Protein AF-A0A1E4EUQ0-F1 (afdb_monomer)

Secondary structure (DSSP, 8-state):
--HHHHHHHHHHHT---HHHHHHH---HHHHHHHHHHHTT-HHHHHHHHHHHSTTEEEEE-TTS-EEEEE--SSTTT--EEEE--TT-HHHHHHHHHHHHHHHHSPP--TTTTS--

Mean predicted aligned error: 7.09 Å

pLDDT: mean 84.6, std 13.78, range [44.09, 96.75]

Sequence (116 aa):
MTNLDKLLKAVEAGSAKETDFLASFQSSTMR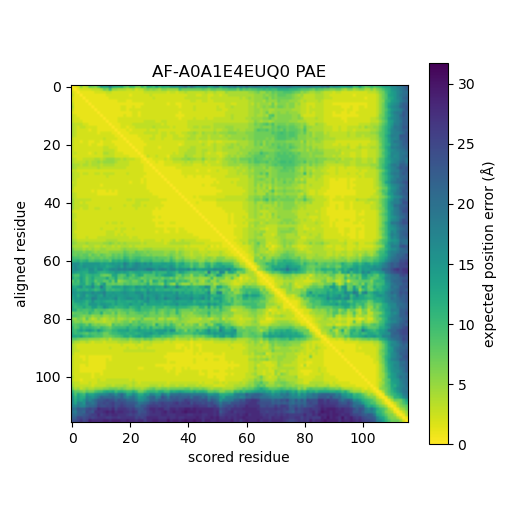HLLLRAYEGSLDAALALHEALLPGWDALIDLTADVSVSNGAKTLAEYRDYFGKAERSPARGWLLAILRAYRDLQPKKDPTSANSA

Radius of gyration: 14.92 Å; Cα contacts (8 Å, |Δi|>4): 164; chains: 1; bounding box: 45×26×37 Å

Foldseek 3Di:
DALLVVQLVCLQVLNDDLVSLVRVDVDPLLSVLLVCLSVQDPVSLVVNCCVQPPQWDWDQDPPFWIKIWHPDPDPVPIDIFIADDPPHSSSRSSSRSSVVSVVVDDDPDPPPPPDD

Solvent-accessible surface area (backbone atoms only — not comparable to full-atom values): 6616 Å² total; per-residue (Å²): 135,53,50,58,58,52,32,52,53,24,55,72,71,74,65,62,48,74,66,42,43,55,66,55,38,86,51,67,69,60,36,52,28,52,53,40,6,63,76,46,34,50,70,28,29,50,56,43,37,58,71,71,41,72,75,48,48,77,48,78,46,95,86,79,44,17,36,35,30,51,73,48,94,42,79,91,65,49,50,77,23,69,13,75,40,103,87,28,69,16,34,4,38,42,44,6,47,53,52,50,47,56,74,69,48,80,75,81,68,89,74,83,82,82,82,131

Nearest PDB structures (foldseek):
  4qyb-assembly1_B  TM=3.850E-01  e=2.835E+00  Burkholderia cenocepacia J2315
  6i3r-assembly1_A  TM=4.010E-01  e=4.826E+00  Drosophila melanogaster
  5iso-assembly2_D  TM=3.405E-01  e=3.810E+00  Homo sapiens
  3tff-assembly2_B  TM=1.841E-01  e=1.480E+00  Nostoc sp. PCC 7120 = FACHB-418

Structure (mmCIF, N/CA/C/O backbone):
data_AF-A0A1E4EUQ0-F1
#
_entry.id   AF-A0A1E4EUQ0-F1
#
loop_
_atom_site.group_PDB
_atom_site.id
_atom_site.type_symbol
_atom_site.label_atom_id
_atom_site.label_alt_id
_atom_site.label_comp_id
_atom_site.label_asym_id
_atom_site.label_entity_id
_atom_site.label_seq_id
_atom_site.pdbx_PDB_ins_code
_atom_site.Cartn_x
_atom_site.Cartn_y
_atom_site.Cartn_z
_atom_site.occupancy
_atom_site.B_iso_or_equiv
_atom_site.auth_seq_id
_atom_site.auth_comp_id
_atom_site.auth_asym_id
_atom_site.auth_atom_id
_atom_site.pdbx_PDB_model_num
ATOM 1 N N . MET A 1 1 ? -13.598 10.921 8.604 1.00 66.44 1 MET A N 1
ATOM 2 C CA . MET A 1 1 ? -12.250 10.621 8.072 1.00 66.44 1 MET A CA 1
ATOM 3 C C . MET A 1 1 ? -11.665 9.487 8.894 1.00 66.44 1 MET A C 1
ATOM 5 O O . MET A 1 1 ? -11.589 9.624 10.111 1.00 66.44 1 MET A O 1
ATOM 9 N N . THR A 1 2 ? -11.368 8.355 8.260 1.00 89.25 2 THR A N 1
ATOM 10 C CA . THR A 1 2 ? -10.884 7.135 8.929 1.00 89.25 2 THR A CA 1
ATOM 11 C C . THR A 1 2 ? -9.394 7.242 9.287 1.00 89.25 2 THR A C 1
ATOM 13 O O . THR A 1 2 ? -8.708 8.155 8.821 1.00 89.25 2 THR A O 1
ATOM 16 N N . ASN A 1 3 ? -8.872 6.324 10.112 1.00 92.88 3 ASN A N 1
ATOM 17 C CA . ASN A 1 3 ? -7.424 6.246 10.370 1.00 92.88 3 ASN A CA 1
ATOM 18 C C . ASN A 1 3 ? -6.646 5.934 9.082 1.00 92.88 3 ASN A C 1
ATOM 20 O O . ASN A 1 3 ? -5.610 6.544 8.837 1.00 92.88 3 ASN A O 1
ATOM 24 N N . LEU A 1 4 ? -7.216 5.103 8.203 1.00 92.94 4 LEU A N 1
ATOM 25 C CA . LEU A 1 4 ? -6.647 4.803 6.891 1.00 92.94 4 LEU A CA 1
ATOM 26 C C . LEU A 1 4 ? -6.559 6.051 5.992 1.00 92.94 4 LEU A C 1
ATOM 28 O O . LEU A 1 4 ? -5.541 6.259 5.341 1.00 92.94 4 LEU A O 1
ATOM 32 N N . ASP A 1 5 ? -7.567 6.932 6.010 1.00 93.19 5 ASP A N 1
ATOM 33 C CA . ASP A 1 5 ? -7.516 8.203 5.266 1.00 93.19 5 ASP A CA 1
ATOM 34 C C . ASP A 1 5 ? -6.436 9.156 5.806 1.00 93.19 5 ASP A C 1
ATOM 36 O O . ASP A 1 5 ? -5.813 9.891 5.039 1.00 93.19 5 ASP A O 1
ATOM 40 N N . LYS A 1 6 ? -6.216 9.170 7.131 1.00 93.50 6 LYS A N 1
ATOM 41 C CA . LYS A 1 6 ? -5.126 9.942 7.757 1.00 93.50 6 LYS A CA 1
ATOM 42 C C . LYS A 1 6 ? -3.768 9.406 7.321 1.00 93.50 6 LYS A C 1
ATOM 44 O O . LYS A 1 6 ? -2.917 10.193 6.913 1.00 93.50 6 LYS A O 1
ATOM 49 N N . LEU A 1 7 ? -3.602 8.085 7.359 1.00 95.00 7 LEU A N 1
ATOM 50 C CA . LEU A 1 7 ? -2.375 7.422 6.939 1.00 95.00 7 LEU A CA 1
ATOM 51 C C . LEU A 1 7 ? -2.068 7.695 5.463 1.00 95.00 7 LEU A C 1
ATOM 53 O O . LEU A 1 7 ? -0.952 8.090 5.149 1.00 95.00 7 LEU A O 1
ATOM 57 N N . LEU A 1 8 ? -3.057 7.566 4.572 1.00 94.69 8 LEU A N 1
ATOM 58 C CA . LEU A 1 8 ? -2.908 7.879 3.145 1.00 94.69 8 LEU A CA 1
ATOM 59 C C . LEU A 1 8 ? -2.352 9.291 2.921 1.00 94.69 8 LEU A C 1
ATOM 61 O O . LEU A 1 8 ? -1.364 9.452 2.209 1.00 94.69 8 LEU A O 1
ATOM 65 N N . LYS A 1 9 ? -2.936 10.300 3.580 1.00 94.25 9 LYS A N 1
ATOM 66 C CA . LYS A 1 9 ? -2.468 11.692 3.482 1.00 94.25 9 LYS A CA 1
ATOM 67 C C . LYS A 1 9 ? -1.041 11.866 4.000 1.00 94.25 9 LYS A C 1
ATOM 69 O O . LYS A 1 9 ? -0.257 12.589 3.392 1.00 94.25 9 LYS A O 1
ATOM 74 N N . ALA A 1 10 ? -0.697 11.218 5.111 1.00 94.56 10 ALA A N 1
ATOM 75 C CA . ALA A 1 10 ? 0.638 11.316 5.693 1.00 94.56 10 ALA A CA 1
ATOM 76 C C . ALA A 1 10 ? 1.699 10.621 4.818 1.00 94.56 10 ALA A C 1
ATOM 78 O O . ALA A 1 10 ? 2.793 11.152 4.630 1.00 94.56 10 ALA A O 1
ATOM 79 N N . VAL A 1 11 ? 1.369 9.470 4.220 1.00 93.62 11 VAL A N 1
ATOM 80 C CA . VAL A 1 11 ? 2.246 8.765 3.271 1.00 93.62 11 VAL A CA 1
ATOM 81 C C . VAL A 1 11 ? 2.447 9.594 2.005 1.00 93.62 11 VAL A C 1
ATOM 83 O O . VAL A 1 11 ? 3.576 9.699 1.529 1.00 93.62 11 VAL A O 1
ATOM 86 N N . GLU A 1 12 ? 1.390 10.218 1.485 1.00 92.19 12 GLU A N 1
ATOM 87 C CA . GLU A 1 12 ? 1.455 11.089 0.306 1.00 92.19 12 GLU A CA 1
ATOM 88 C C . GLU A 1 12 ? 2.338 12.315 0.574 1.00 92.19 12 GLU A C 1
ATOM 90 O O . GLU A 1 12 ? 3.240 12.614 -0.204 1.00 92.19 12 GLU A O 1
ATOM 95 N N . ALA A 1 13 ? 2.182 12.942 1.742 1.00 91.75 13 ALA A N 1
ATOM 96 C CA . ALA A 1 13 ? 3.004 14.073 2.170 1.00 91.75 13 ALA A CA 1
ATOM 97 C C . ALA A 1 13 ? 4.443 13.697 2.580 1.00 91.75 13 ALA A C 1
ATOM 99 O O . ALA A 1 13 ? 5.276 14.581 2.765 1.00 91.75 13 ALA A O 1
ATOM 100 N N . GLY A 1 14 ? 4.755 12.409 2.761 1.00 90.94 14 GLY A N 1
ATOM 101 C CA . GLY A 1 14 ? 6.052 11.981 3.300 1.00 90.94 14 GLY A CA 1
ATOM 102 C C . GLY A 1 14 ? 6.270 12.369 4.757 1.00 90.94 14 GLY A C 1
ATOM 103 O O . GLY A 1 14 ? 7.401 12.616 5.167 1.00 90.94 14 GLY A O 1
ATOM 104 N N . SER A 1 15 ? 5.190 12.420 5.534 1.00 94.38 15 SER A N 1
ATOM 105 C CA . SER A 1 15 ? 5.186 12.787 6.949 1.00 94.38 15 SER A CA 1
ATOM 106 C C . SER A 1 15 ? 4.591 11.707 7.859 1.00 94.38 15 SER A C 1
ATOM 108 O O . SER A 1 15 ? 4.368 11.972 9.042 1.00 94.38 15 SER A O 1
ATOM 110 N N . ALA A 1 16 ? 4.344 10.501 7.330 1.00 93.69 16 ALA A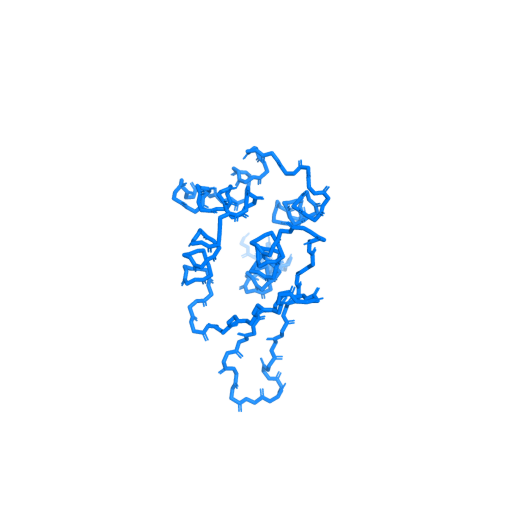 N 1
ATOM 111 C CA . ALA A 1 16 ? 3.806 9.381 8.097 1.00 93.69 16 ALA A CA 1
ATOM 112 C C . ALA A 1 16 ? 4.742 8.984 9.243 1.00 93.69 16 ALA A C 1
ATOM 114 O O . ALA A 1 16 ? 5.949 8.821 9.055 1.00 93.69 16 ALA A O 1
ATOM 115 N N . LYS A 1 17 ? 4.163 8.816 10.433 1.00 92.94 17 LYS A N 1
ATOM 116 C CA . LYS A 1 17 ? 4.844 8.380 11.656 1.00 92.94 17 LYS A CA 1
ATOM 117 C C . LYS A 1 17 ? 4.372 6.989 12.052 1.00 92.94 17 LYS A C 1
ATOM 119 O O . LYS A 1 17 ? 3.276 6.571 11.688 1.00 92.94 17 LYS A O 1
ATOM 124 N N . GLU A 1 18 ? 5.148 6.302 12.890 1.00 89.19 18 GLU A N 1
ATOM 125 C CA . GLU A 1 18 ? 4.790 4.978 13.425 1.00 89.19 18 GLU A CA 1
ATOM 126 C C . GLU A 1 18 ? 3.369 4.939 14.024 1.00 89.19 18 GLU A C 1
ATOM 128 O O . GLU A 1 18 ? 2.610 3.995 13.801 1.00 89.19 18 GLU A O 1
ATOM 133 N N . THR A 1 19 ? 2.964 6.014 14.706 1.00 91.50 19 THR A N 1
ATOM 134 C CA . THR A 1 19 ? 1.621 6.171 15.283 1.00 91.50 19 THR A CA 1
ATOM 135 C C . THR A 1 19 ? 0.496 6.124 14.248 1.00 91.50 19 THR A C 1
ATOM 137 O O . THR A 1 19 ? -0.583 5.619 14.552 1.00 91.50 19 THR A O 1
ATOM 140 N N . ASP A 1 20 ? 0.729 6.609 13.026 1.00 93.12 20 ASP A N 1
ATOM 141 C CA . ASP A 1 20 ? -0.273 6.597 11.953 1.00 93.12 20 ASP A CA 1
ATOM 142 C C . ASP A 1 20 ? -0.507 5.169 11.434 1.00 93.12 20 ASP A C 1
ATOM 144 O O . ASP A 1 20 ? -1.648 4.762 11.176 1.00 93.12 20 ASP A O 1
ATOM 148 N N . PHE A 1 21 ? 0.566 4.374 11.352 1.00 91.69 21 PHE A N 1
ATOM 149 C CA . PHE A 1 21 ? 0.502 2.952 11.014 1.00 91.69 21 PHE A CA 1
ATOM 150 C C . PHE A 1 21 ? -0.171 2.147 12.134 1.00 91.69 21 PHE A C 1
ATOM 152 O O . PHE A 1 21 ? -1.054 1.332 11.858 1.00 91.69 21 PHE A O 1
ATOM 159 N N . LEU A 1 22 ? 0.181 2.418 13.398 1.00 90.44 22 LEU A N 1
ATOM 160 C CA . LEU A 1 22 ? -0.439 1.817 14.588 1.00 90.44 22 LEU A CA 1
ATOM 161 C C . LEU A 1 22 ? -1.949 2.049 14.649 1.00 90.44 22 LEU A C 1
ATOM 163 O O . LEU A 1 22 ? -2.703 1.120 14.933 1.00 90.44 22 LEU A O 1
ATOM 167 N N . ALA A 1 23 ? -2.397 3.265 14.340 1.00 91.25 23 ALA A N 1
ATOM 168 C CA . ALA A 1 23 ? -3.814 3.604 14.343 1.00 91.25 23 ALA A CA 1
ATOM 169 C C . ALA A 1 23 ? -4.611 2.879 13.242 1.00 91.25 23 ALA A C 1
ATOM 171 O O . ALA A 1 23 ? -5.830 2.734 13.365 1.00 91.25 23 ALA A O 1
ATOM 172 N N . SER A 1 24 ? -3.949 2.451 12.165 1.00 90.75 24 SER A N 1
ATOM 173 C CA . SER A 1 24 ? -4.601 1.900 10.970 1.00 90.75 24 SER A CA 1
ATOM 174 C C . SER A 1 24 ? -4.529 0.372 10.886 1.00 90.75 24 SER A C 1
ATOM 176 O O . SER A 1 24 ? -5.442 -0.240 10.339 1.00 90.75 24 SER A O 1
ATOM 178 N N . PHE A 1 25 ? -3.488 -0.254 11.447 1.00 90.94 25 PHE A N 1
ATOM 179 C CA . PHE A 1 25 ? -3.258 -1.699 11.354 1.00 90.94 25 PHE A CA 1
ATOM 180 C C . PHE A 1 25 ? -2.844 -2.305 12.706 1.00 90.94 25 PHE A C 1
ATOM 182 O O . PHE A 1 25 ? -1.805 -1.975 13.282 1.00 90.94 25 PHE A O 1
ATOM 189 N N . GLN A 1 26 ? -3.640 -3.256 13.206 1.00 89.19 26 GLN A N 1
ATOM 190 C CA . GLN A 1 26 ? -3.375 -3.925 14.489 1.00 89.19 26 GLN A CA 1
ATOM 191 C C . GLN A 1 26 ? -2.288 -5.009 14.399 1.00 89.19 26 GLN A C 1
ATOM 193 O O . GLN A 1 26 ? -1.573 -5.236 15.376 1.00 89.19 26 GLN A O 1
ATOM 198 N N . SER A 1 27 ? -2.118 -5.638 13.231 1.00 93.12 27 SER A N 1
ATOM 199 C CA . SER A 1 27 ? -1.084 -6.655 12.997 1.00 93.12 27 SER A CA 1
ATOM 200 C C . SER A 1 27 ? 0.316 -6.034 12.986 1.00 93.12 27 SER A C 1
ATOM 202 O O . SER A 1 27 ? 0.599 -5.142 12.186 1.00 93.12 27 SER A O 1
ATOM 204 N N . SER A 1 28 ? 1.204 -6.524 13.855 1.00 91.38 28 SER A N 1
ATOM 205 C CA . SER A 1 28 ? 2.608 -6.093 13.922 1.00 91.38 28 SER A CA 1
ATOM 206 C C . SER A 1 28 ? 3.358 -6.363 12.619 1.00 91.38 28 SER A C 1
ATOM 208 O O . SER A 1 28 ? 4.083 -5.488 12.151 1.00 91.38 28 SER A O 1
ATOM 210 N N . THR A 1 29 ? 3.131 -7.522 11.996 1.00 93.75 29 THR A N 1
ATOM 211 C CA . THR A 1 29 ? 3.720 -7.876 10.698 1.00 93.75 29 THR A CA 1
ATOM 212 C C . THR A 1 29 ? 3.294 -6.892 9.614 1.00 93.75 29 THR A C 1
ATOM 214 O O . THR A 1 29 ? 4.144 -6.365 8.902 1.00 93.75 29 THR A O 1
ATOM 217 N N . MET A 1 30 ? 1.997 -6.571 9.525 1.00 93.94 30 MET A N 1
ATOM 218 C CA . MET A 1 30 ? 1.506 -5.601 8.536 1.00 93.94 30 MET A CA 1
ATOM 219 C C . MET A 1 30 ? 2.106 -4.214 8.761 1.00 93.94 30 MET A C 1
ATOM 221 O O . MET A 1 30 ? 2.542 -3.577 7.808 1.00 93.94 30 MET A O 1
ATOM 225 N N . ARG A 1 31 ? 2.197 -3.758 10.018 1.00 94.00 31 ARG A N 1
ATOM 226 C CA . ARG A 1 31 ? 2.848 -2.479 10.341 1.00 94.00 31 ARG A CA 1
ATOM 227 C C . ARG A 1 31 ? 4.307 -2.443 9.915 1.00 94.00 31 ARG A C 1
ATOM 229 O O . ARG A 1 31 ? 4.746 -1.434 9.374 1.00 94.00 31 ARG A O 1
ATOM 236 N N . HIS A 1 32 ? 5.042 -3.529 10.142 1.00 94.12 32 HIS A N 1
ATOM 237 C CA . HIS A 1 32 ? 6.441 -3.611 9.745 1.00 94.12 32 HIS A CA 1
ATOM 238 C C . HIS A 1 32 ? 6.601 -3.509 8.223 1.00 94.12 32 HIS A C 1
ATOM 240 O O . HIS A 1 32 ? 7.420 -2.725 7.749 1.00 94.12 32 HIS A O 1
ATOM 246 N N . LEU A 1 33 ? 5.773 -4.229 7.457 1.00 96.69 33 LEU A N 1
ATOM 247 C CA . LEU A 1 33 ? 5.773 -4.148 5.993 1.00 96.69 33 LEU A CA 1
ATOM 248 C C . LEU A 1 33 ? 5.402 -2.745 5.493 1.00 96.69 33 LEU A C 1
ATOM 250 O O . LEU A 1 33 ? 6.074 -2.215 4.612 1.00 96.69 33 LEU A O 1
ATOM 254 N N . LEU A 1 34 ? 4.389 -2.112 6.091 1.00 95.88 34 LEU A N 1
ATOM 255 C CA . LEU A 1 34 ? 3.973 -0.747 5.759 1.00 95.88 34 LEU A CA 1
ATOM 256 C C . LEU A 1 34 ? 5.096 0.274 5.977 1.00 95.88 34 LEU A C 1
ATOM 258 O O . LEU A 1 34 ? 5.359 1.088 5.093 1.00 95.88 34 LEU A O 1
ATOM 262 N N . LEU A 1 35 ? 5.767 0.218 7.132 1.00 95.06 35 LEU A N 1
ATOM 263 C CA . LEU A 1 35 ? 6.874 1.119 7.456 1.00 95.06 35 LEU A CA 1
ATOM 264 C C . LEU A 1 35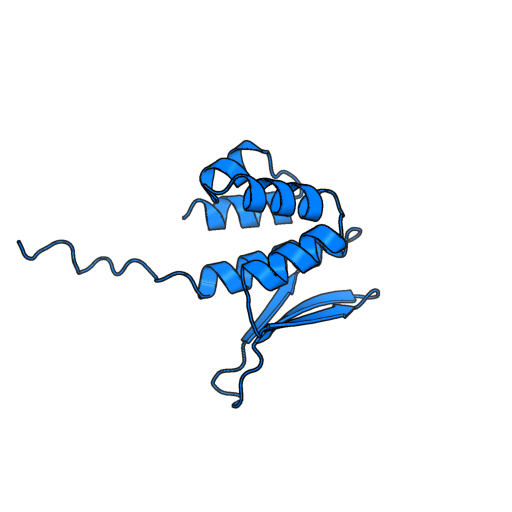 ? 8.051 0.908 6.496 1.00 95.06 35 LEU A C 1
ATOM 266 O O . LEU A 1 35 ? 8.564 1.863 5.923 1.00 95.06 35 LEU A O 1
ATOM 270 N N . ARG A 1 36 ? 8.423 -0.348 6.243 1.00 95.75 36 ARG A N 1
ATOM 271 C CA . ARG A 1 36 ? 9.493 -0.704 5.304 1.00 95.75 36 ARG A CA 1
ATOM 272 C C . ARG A 1 36 ? 9.195 -0.251 3.875 1.00 95.75 36 ARG A 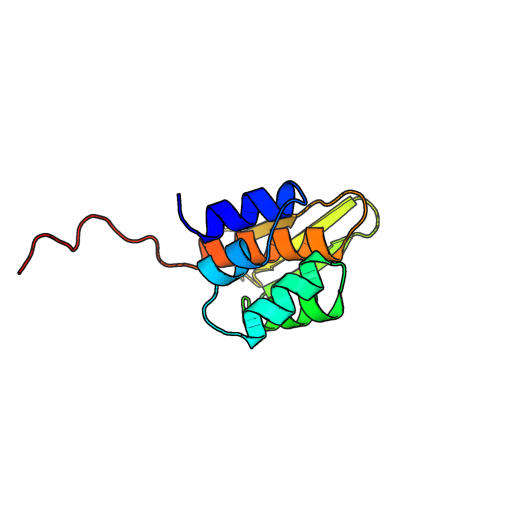C 1
ATOM 274 O O . ARG A 1 36 ? 10.089 0.260 3.203 1.00 95.75 36 ARG A O 1
ATOM 281 N N . ALA A 1 37 ? 7.962 -0.423 3.401 1.00 95.25 37 ALA A N 1
ATOM 282 C CA . ALA A 1 37 ? 7.537 0.058 2.087 1.00 95.25 37 ALA A CA 1
ATOM 283 C C . ALA A 1 37 ? 7.591 1.592 2.018 1.00 95.25 37 ALA A C 1
ATOM 285 O O . ALA A 1 37 ? 8.080 2.157 1.039 1.00 95.25 37 ALA A O 1
ATOM 286 N N . TYR A 1 38 ? 7.162 2.267 3.090 1.00 95.38 38 TYR A N 1
ATOM 287 C CA . TYR A 1 38 ? 7.252 3.719 3.220 1.00 95.38 38 TYR A CA 1
ATOM 288 C C . TYR A 1 38 ? 8.703 4.227 3.189 1.00 95.38 38 TYR A C 1
ATOM 290 O O . TYR A 1 38 ? 8.987 5.246 2.564 1.00 95.38 38 TYR A O 1
ATOM 298 N N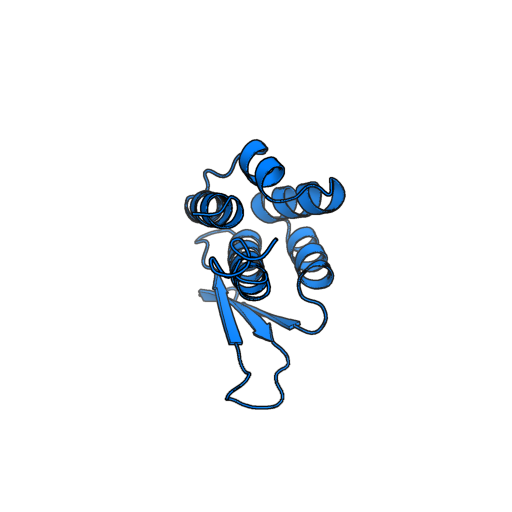 . GLU A 1 39 ? 9.638 3.495 3.788 1.00 93.44 39 GLU A N 1
ATOM 299 C CA . GLU A 1 39 ? 11.073 3.804 3.773 1.00 93.44 39 GLU A CA 1
ATOM 300 C C . GLU A 1 39 ? 11.763 3.471 2.438 1.00 93.44 39 GLU A C 1
ATOM 302 O O . GLU A 1 39 ? 12.936 3.794 2.258 1.00 93.44 39 GLU A O 1
ATOM 307 N N . GLY A 1 40 ? 11.055 2.870 1.474 1.00 91.69 40 GLY A N 1
ATOM 308 C CA . GLY A 1 40 ? 11.578 2.613 0.129 1.00 91.69 40 GLY A CA 1
ATOM 309 C C . GLY A 1 40 ? 11.779 1.138 -0.232 1.00 91.69 40 GLY A C 1
ATOM 310 O O . GLY A 1 40 ? 12.265 0.848 -1.323 1.00 91.69 40 GLY A O 1
ATOM 311 N N . SER A 1 41 ? 11.422 0.194 0.642 1.00 94.94 41 SER A N 1
ATOM 312 C CA . SER A 1 41 ? 11.634 -1.239 0.408 1.00 94.94 41 SER A CA 1
ATOM 313 C C . SER A 1 41 ? 10.596 -1.812 -0.564 1.00 94.94 41 SER A C 1
ATOM 315 O O . SER A 1 41 ? 9.450 -2.045 -0.181 1.00 94.94 41 SER A O 1
ATOM 317 N N . LEU A 1 42 ? 11.011 -2.110 -1.799 1.00 92.94 42 LEU A N 1
ATOM 318 C CA . LEU A 1 42 ? 10.148 -2.744 -2.807 1.00 92.94 42 LEU A CA 1
ATOM 319 C C . LEU A 1 42 ? 9.675 -4.140 -2.382 1.00 92.94 42 LEU A C 1
ATOM 321 O O . LEU A 1 42 ? 8.496 -4.435 -2.532 1.00 92.94 42 LEU A O 1
ATOM 325 N N . ASP A 1 43 ? 10.534 -4.945 -1.751 1.00 96.31 43 ASP A N 1
ATOM 326 C CA . ASP A 1 43 ? 10.142 -6.272 -1.242 1.00 96.31 43 ASP A CA 1
ATOM 327 C C . ASP A 1 43 ? 9.011 -6.189 -0.212 1.00 96.31 43 ASP A C 1
ATOM 329 O O . ASP A 1 43 ? 8.108 -7.021 -0.182 1.00 96.31 43 ASP A O 1
ATOM 333 N N . ALA A 1 44 ? 9.032 -5.150 0.628 1.00 96.75 44 ALA A N 1
ATOM 334 C CA . ALA A 1 44 ? 7.981 -4.938 1.611 1.00 96.75 44 ALA A CA 1
ATOM 335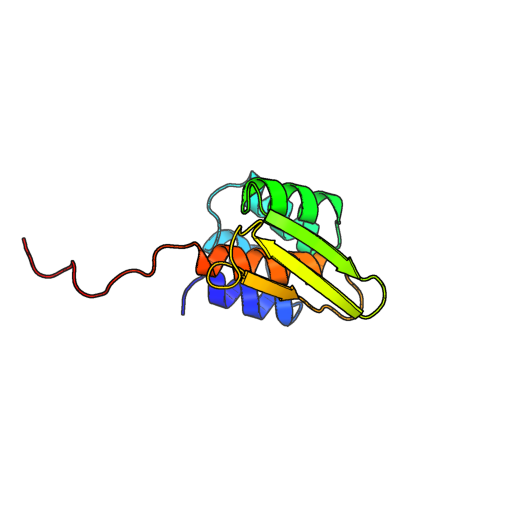 C C . ALA A 1 44 ? 6.685 -4.456 0.952 1.00 96.75 44 ALA A C 1
ATOM 337 O O . ALA A 1 44 ? 5.607 -4.853 1.388 1.00 96.75 44 ALA A O 1
ATOM 338 N N . ALA A 1 45 ? 6.780 -3.637 -0.102 1.00 95.19 45 ALA A N 1
ATOM 339 C CA . ALA A 1 45 ? 5.624 -3.238 -0.897 1.00 95.19 45 ALA A CA 1
ATOM 340 C C . ALA A 1 45 ? 4.992 -4.447 -1.611 1.00 95.19 45 ALA A C 1
ATOM 342 O O . ALA A 1 45 ? 3.774 -4.593 -1.565 1.00 95.19 45 ALA A O 1
ATOM 343 N N . LEU A 1 46 ? 5.804 -5.350 -2.174 1.00 94.94 46 LEU A N 1
ATOM 344 C CA . LEU A 1 46 ? 5.335 -6.595 -2.786 1.00 94.94 46 LEU A CA 1
ATOM 345 C C . LEU A 1 46 ? 4.659 -7.512 -1.757 1.00 94.94 46 LEU A C 1
ATOM 347 O O . LEU A 1 46 ? 3.517 -7.914 -1.956 1.00 94.94 46 LEU A O 1
ATOM 351 N N . ALA A 1 47 ? 5.311 -7.779 -0.623 1.00 96.62 47 ALA A N 1
ATOM 352 C CA . ALA A 1 47 ? 4.731 -8.616 0.429 1.00 96.62 47 ALA A CA 1
ATOM 353 C C . ALA A 1 47 ? 3.421 -8.025 0.982 1.00 96.62 47 ALA A C 1
ATOM 355 O O . ALA A 1 47 ? 2.485 -8.752 1.312 1.00 96.62 47 ALA A O 1
ATOM 356 N N . LEU A 1 48 ? 3.332 -6.693 1.072 1.00 95.94 48 LEU A N 1
ATOM 357 C CA . LEU A 1 48 ? 2.107 -6.004 1.468 1.00 95.94 48 LEU A CA 1
ATOM 358 C C . LEU A 1 48 ? 1.009 -6.123 0.402 1.00 95.94 48 LEU A C 1
ATOM 360 O O . LEU A 1 48 ? -0.150 -6.336 0.753 1.00 95.94 48 LEU A O 1
ATOM 364 N N . HIS A 1 49 ? 1.364 -5.984 -0.877 1.00 94.94 49 HIS A N 1
ATOM 365 C CA . HIS A 1 49 ? 0.451 -6.160 -2.004 1.00 94.94 49 HIS A CA 1
ATOM 366 C C . HIS A 1 49 ? -0.160 -7.565 -1.995 1.00 94.94 49 HIS A C 1
ATOM 368 O O . HIS A 1 49 ? -1.379 -7.696 -1.969 1.00 94.94 49 HIS A O 1
ATOM 374 N N . GLU A 1 50 ? 0.669 -8.605 -1.911 1.00 94.75 50 GLU A N 1
ATOM 375 C CA . GLU A 1 50 ? 0.210 -9.998 -1.864 1.00 94.75 50 GLU A CA 1
ATOM 376 C C . GLU A 1 50 ? -0.681 -10.279 -0.645 1.00 94.75 50 GLU A C 1
ATOM 378 O O . GLU A 1 50 ? -1.651 -11.031 -0.741 1.00 94.75 50 GLU A O 1
ATOM 383 N N . ALA A 1 51 ? -0.386 -9.648 0.498 1.00 94.69 51 ALA A N 1
ATOM 384 C CA . ALA A 1 51 ? -1.152 -9.828 1.727 1.00 94.69 51 ALA A CA 1
ATOM 385 C C . ALA A 1 51 ? -2.514 -9.114 1.718 1.00 94.69 51 ALA A C 1
ATOM 387 O O . ALA A 1 51 ? -3.496 -9.666 2.213 1.00 94.69 51 ALA A O 1
ATOM 388 N N . LEU A 1 52 ? -2.581 -7.876 1.215 1.00 93.56 52 LEU A N 1
ATOM 389 C CA . LEU A 1 52 ? -3.798 -7.055 1.268 1.00 93.56 52 LEU A CA 1
ATOM 390 C C . LEU A 1 52 ? -4.681 -7.192 0.028 1.00 93.56 52 LEU A C 1
ATOM 392 O O . LEU A 1 52 ? -5.884 -6.943 0.116 1.00 93.56 52 LEU A O 1
ATOM 396 N N . LEU A 1 53 ? -4.093 -7.543 -1.114 1.00 93.44 53 LEU A N 1
ATOM 397 C CA . LEU A 1 53 ? -4.739 -7.537 -2.423 1.00 93.44 53 LEU A CA 1
ATOM 398 C C . LEU A 1 53 ? -4.480 -8.859 -3.166 1.00 93.44 53 LEU A C 1
ATOM 400 O O . LEU A 1 53 ? -3.935 -8.861 -4.271 1.00 93.44 53 LEU A O 1
ATOM 404 N N . PRO A 1 54 ? -4.868 -10.012 -2.590 1.00 91.75 54 PRO A N 1
ATOM 405 C CA . PRO A 1 54 ? -4.672 -11.294 -3.254 1.00 91.75 54 PRO A CA 1
ATOM 406 C C . PRO A 1 54 ? -5.415 -11.326 -4.600 1.00 91.75 54 PRO A C 1
ATOM 408 O O . PRO A 1 54 ? -6.610 -11.031 -4.668 1.00 91.75 54 PRO A O 1
ATOM 411 N N . GLY A 1 55 ? -4.702 -11.692 -5.669 1.00 87.50 55 GLY A N 1
ATOM 412 C CA . GLY A 1 55 ? -5.243 -11.759 -7.034 1.00 87.50 55 GLY A CA 1
ATOM 413 C C . GLY A 1 55 ? -5.336 -10.416 -7.769 1.00 87.50 55 GLY A C 1
ATOM 414 O O . GLY A 1 55 ? -5.998 -10.341 -8.804 1.00 87.50 55 GLY A O 1
ATOM 415 N N . TRP A 1 56 ? -4.721 -9.363 -7.232 1.00 92.06 56 TRP A N 1
ATOM 416 C CA . TRP A 1 56 ? -4.508 -8.105 -7.943 1.00 92.06 56 TRP A CA 1
ATOM 417 C C . TRP A 1 56 ? -3.151 -8.125 -8.644 1.00 92.06 56 TRP A C 1
ATOM 419 O O . TRP A 1 56 ? -2.233 -8.825 -8.216 1.00 92.06 56 TRP A O 1
ATOM 429 N N . ASP A 1 57 ? -3.044 -7.349 -9.714 1.00 88.88 57 ASP A N 1
ATOM 430 C CA . ASP A 1 57 ? -1.822 -7.157 -10.479 1.00 88.88 57 ASP A CA 1
ATOM 431 C C . ASP A 1 57 ? -1.221 -5.786 -10.154 1.00 88.88 57 ASP A C 1
ATOM 433 O O . ASP A 1 57 ? -1.933 -4.797 -9.949 1.00 88.88 57 ASP A O 1
ATOM 437 N N . ALA A 1 58 ? 0.108 -5.711 -10.149 1.00 85.19 58 ALA A N 1
ATOM 438 C CA . ALA A 1 58 ? 0.842 -4.469 -9.953 1.00 85.19 58 ALA A CA 1
ATOM 439 C C . ALA A 1 58 ? 1.704 -4.157 -11.177 1.00 85.19 58 ALA A C 1
ATOM 441 O O . ALA A 1 58 ? 2.422 -5.022 -11.682 1.00 85.19 58 ALA A O 1
ATOM 442 N N . LEU A 1 59 ? 1.669 -2.900 -11.613 1.00 83.62 59 LEU A N 1
ATOM 443 C CA . LEU A 1 59 ? 2.525 -2.377 -12.668 1.00 83.62 59 LEU A CA 1
ATOM 444 C C . LEU A 1 59 ? 3.370 -1.237 -12.102 1.00 83.62 59 LEU A C 1
ATOM 446 O O . LEU A 1 59 ? 2.858 -0.270 -11.543 1.00 83.62 59 LEU A O 1
ATOM 450 N N . ILE A 1 60 ? 4.687 -1.353 -12.250 1.00 76.06 60 ILE A N 1
ATOM 451 C CA . ILE A 1 60 ? 5.650 -0.354 -11.782 1.00 76.06 60 ILE A CA 1
ATOM 452 C C . ILE A 1 60 ? 6.293 0.270 -13.015 1.00 76.06 60 ILE A C 1
ATOM 454 O O . ILE A 1 60 ? 7.152 -0.351 -13.641 1.00 76.06 60 ILE A O 1
ATOM 458 N N . ASP A 1 61 ? 5.899 1.495 -13.357 1.00 73.44 61 ASP A N 1
ATOM 459 C CA . ASP A 1 61 ? 6.594 2.272 -14.377 1.00 73.44 61 ASP A CA 1
ATOM 460 C C . ASP A 1 61 ? 7.708 3.091 -13.713 1.00 73.44 61 ASP A C 1
ATOM 462 O O . ASP A 1 61 ? 7.468 4.005 -12.921 1.00 73.44 61 ASP A O 1
ATOM 466 N N . LEU A 1 62 ? 8.958 2.763 -14.044 1.00 64.62 62 LEU A N 1
ATOM 467 C CA . LEU A 1 62 ? 10.141 3.445 -13.514 1.00 64.62 62 LEU A CA 1
ATOM 468 C C . LEU A 1 62 ? 10.300 4.883 -14.041 1.00 64.62 62 LEU A C 1
ATOM 470 O O . LEU A 1 62 ? 11.178 5.604 -13.568 1.00 64.62 62 LEU A O 1
ATOM 474 N N . THR A 1 63 ? 9.482 5.302 -15.010 1.00 66.50 63 THR A N 1
ATOM 475 C CA . THR A 1 63 ? 9.562 6.617 -15.659 1.00 66.50 63 THR A CA 1
ATOM 476 C C . THR A 1 63 ? 8.450 7.584 -15.258 1.00 66.50 63 THR A C 1
ATOM 478 O O . THR A 1 63 ? 8.608 8.789 -15.470 1.00 66.50 63 THR A O 1
ATOM 481 N N . ALA A 1 64 ? 7.354 7.102 -14.661 1.00 61.53 64 ALA A N 1
ATOM 482 C CA . ALA A 1 64 ? 6.170 7.931 -14.446 1.00 61.53 64 ALA A CA 1
ATOM 483 C C . ALA A 1 64 ? 5.431 7.652 -13.128 1.00 61.53 64 ALA A C 1
ATOM 485 O O . ALA A 1 64 ? 5.427 8.537 -12.270 1.00 61.53 64 ALA A O 1
ATOM 486 N N . ASP A 1 65 ? 4.826 6.468 -12.957 1.00 73.25 65 ASP A N 1
ATOM 487 C CA . ASP A 1 65 ? 3.880 6.164 -11.871 1.00 73.25 65 ASP A CA 1
ATOM 488 C C . ASP A 1 65 ? 3.833 4.658 -11.521 1.00 73.25 65 ASP A C 1
ATOM 490 O O . ASP A 1 65 ? 4.183 3.798 -12.328 1.00 73.25 65 ASP A O 1
ATOM 494 N N . VAL A 1 66 ? 3.362 4.318 -10.314 1.00 76.81 66 VAL A N 1
ATOM 495 C CA . VAL A 1 66 ? 3.035 2.926 -9.945 1.00 76.81 66 VAL A CA 1
ATOM 496 C C . VAL A 1 66 ? 1.525 2.748 -9.912 1.00 76.81 66 VAL A C 1
ATOM 498 O O . VAL A 1 66 ? 0.828 3.588 -9.335 1.00 76.81 66 VAL A O 1
ATOM 501 N N . SER A 1 67 ? 1.021 1.656 -10.484 1.00 82.19 67 SER A N 1
ATOM 502 C CA . SER A 1 67 ? -0.398 1.316 -10.464 1.00 82.19 67 SER A CA 1
ATOM 503 C C . SER A 1 67 ? -0.666 -0.088 -9.913 1.00 82.19 67 SER A C 1
ATOM 505 O O . SER A 1 67 ? 0.175 -0.989 -9.982 1.00 82.19 67 SER A O 1
ATOM 507 N N . VAL A 1 68 ? -1.835 -0.255 -9.297 1.00 81.44 68 VAL A N 1
ATOM 508 C CA . VAL A 1 68 ? -2.351 -1.534 -8.798 1.00 81.44 68 VAL A CA 1
ATOM 509 C C . VAL A 1 68 ? -3.761 -1.709 -9.332 1.00 81.44 68 VAL A C 1
ATOM 511 O O . VAL A 1 68 ? -4.639 -0.886 -9.061 1.00 81.44 68 VAL A O 1
ATOM 514 N N . SER A 1 69 ? -3.975 -2.804 -10.051 1.00 85.88 69 SER A N 1
ATOM 515 C CA . SER A 1 69 ? -5.223 -3.096 -10.748 1.00 85.88 69 SER A CA 1
ATOM 516 C C . SER A 1 69 ? -5.777 -4.452 -10.342 1.00 85.88 69 SER A C 1
ATOM 518 O O . SER A 1 69 ? -5.028 -5.359 -9.984 1.00 85.88 69 SER A O 1
ATOM 520 N N . ASN A 1 70 ? -7.097 -4.607 -10.338 1.00 80.69 70 ASN A N 1
ATOM 521 C CA . ASN A 1 70 ? -7.683 -5.921 -10.099 1.00 80.69 70 ASN A CA 1
ATOM 522 C C . ASN A 1 70 ? -7.672 -6.754 -11.386 1.00 80.69 70 ASN A C 1
ATOM 524 O O . ASN A 1 70 ? -7.893 -6.224 -12.473 1.00 80.69 70 ASN A O 1
ATOM 528 N N . GLY A 1 71 ? -7.513 -8.076 -11.260 1.00 73.81 71 GLY A N 1
ATOM 529 C CA . GLY A 1 71 ? -7.647 -9.031 -12.371 1.00 73.81 71 GLY A CA 1
ATOM 530 C C . GLY A 1 71 ? -9.096 -9.208 -12.857 1.00 73.81 71 GLY A C 1
ATOM 531 O O . GLY A 1 71 ? -9.571 -10.332 -13.033 1.00 73.81 71 GLY A O 1
ATOM 532 N N . ALA A 1 72 ? -9.848 -8.112 -12.983 1.00 76.06 72 ALA A N 1
ATOM 533 C CA . ALA A 1 72 ? -11.257 -8.112 -13.346 1.00 76.06 72 ALA A CA 1
ATOM 534 C C . ALA A 1 72 ? -11.487 -8.728 -14.731 1.00 76.06 72 ALA A C 1
ATOM 536 O O . ALA A 1 72 ? -10.741 -8.490 -15.679 1.00 76.06 72 ALA A O 1
ATOM 537 N N . LYS A 1 73 ? -12.577 -9.490 -14.867 1.00 69.31 73 LYS A N 1
ATOM 538 C CA . LYS A 1 73 ? -12.949 -10.139 -16.135 1.00 69.31 73 LYS A CA 1
ATOM 539 C C . LYS A 1 73 ? -13.720 -9.209 -17.067 1.00 69.31 73 LYS A C 1
ATOM 541 O O . LYS A 1 73 ? -13.858 -9.505 -18.252 1.00 69.31 73 LYS A O 1
ATOM 546 N N . THR A 1 74 ? -14.247 -8.109 -16.531 1.00 73.38 74 THR A N 1
ATOM 547 C CA . THR A 1 74 ? -15.060 -7.139 -17.265 1.00 73.38 74 THR A CA 1
ATOM 548 C C . THR A 1 74 ? -14.597 -5.710 -16.991 1.00 73.38 74 THR A C 1
ATOM 550 O O . THR A 1 74 ? -14.105 -5.397 -15.908 1.00 73.38 74 THR A O 1
ATOM 553 N N . LEU A 1 75 ? -14.811 -4.809 -17.956 1.00 72.75 75 LEU A N 1
ATOM 554 C CA . LEU A 1 75 ? -14.488 -3.383 -17.798 1.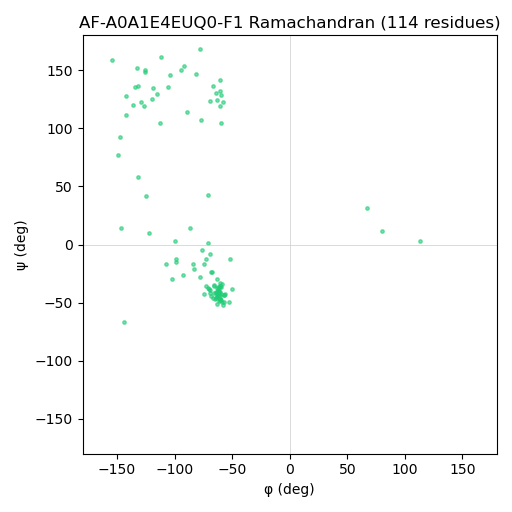00 72.75 75 LEU A CA 1
ATOM 555 C C . LEU A 1 75 ? -15.309 -2.705 -16.693 1.00 72.75 75 LEU A C 1
ATOM 557 O O . LEU A 1 75 ? -14.829 -1.768 -16.068 1.00 72.75 75 LEU A O 1
ATOM 561 N N . ALA A 1 76 ? -16.532 -3.179 -16.438 1.00 75.25 76 ALA A N 1
ATOM 562 C CA . ALA A 1 76 ? -17.384 -2.646 -15.375 1.00 7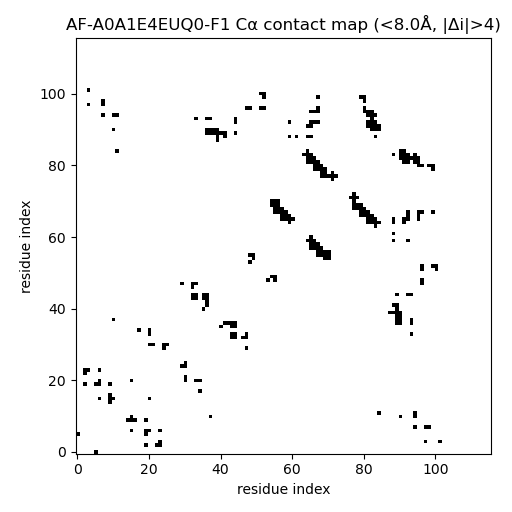5.25 76 ALA A CA 1
ATOM 563 C C . ALA A 1 76 ? -16.841 -2.959 -13.968 1.00 75.25 76 ALA A C 1
ATOM 565 O O . ALA A 1 76 ? -17.153 -2.253 -13.011 1.00 75.25 76 ALA A O 1
ATOM 566 N N . GLU A 1 77 ? -16.034 -4.014 -13.843 1.00 78.00 77 GLU A N 1
ATOM 567 C CA . GLU A 1 77 ? -15.414 -4.451 -12.591 1.00 78.00 77 GLU A CA 1
ATOM 568 C C . GLU A 1 77 ? -13.965 -3.975 -12.458 1.00 78.00 77 GLU A C 1
ATOM 570 O O . GLU A 1 77 ? -13.418 -4.035 -11.354 1.00 78.00 77 GLU A O 1
ATOM 575 N N . TYR A 1 78 ? -13.352 -3.517 -13.554 1.00 82.94 78 TYR A N 1
ATOM 576 C CA . TYR A 1 78 ? -11.963 -3.073 -13.587 1.00 82.94 78 TYR A CA 1
ATOM 577 C C . TYR A 1 78 ? -11.757 -1.837 -12.711 1.00 82.94 78 TYR A C 1
ATOM 579 O O . TYR A 1 78 ? -12.492 -0.849 -12.787 1.00 82.94 78 TYR A O 1
ATOM 587 N N . ARG A 1 79 ? -10.738 -1.902 -11.861 1.00 85.88 79 ARG A N 1
ATOM 588 C CA . ARG A 1 79 ? -10.308 -0.836 -10.966 1.00 85.88 79 ARG A CA 1
ATOM 589 C C . ARG A 1 79 ? -8.806 -0.723 -11.057 1.00 85.88 79 ARG A C 1
ATOM 591 O O . ARG A 1 79 ? -8.114 -1.732 -10.980 1.00 85.88 79 ARG A O 1
ATOM 598 N N . ASP A 1 80 ? -8.337 0.510 -11.148 1.00 87.00 80 ASP A N 1
ATOM 599 C CA . ASP A 1 80 ? -6.920 0.829 -11.160 1.00 87.00 80 ASP A CA 1
ATOM 600 C C . ASP A 1 80 ? -6.646 1.963 -10.175 1.00 87.00 80 ASP A C 1
ATOM 602 O O . ASP A 1 80 ? -7.406 2.935 -10.082 1.00 87.00 80 ASP A O 1
ATOM 606 N N . TYR A 1 81 ? -5.575 1.811 -9.408 1.00 84.62 81 TYR A N 1
ATOM 607 C CA . TYR A 1 81 ? -5.174 2.739 -8.368 1.00 84.62 81 TYR A CA 1
ATOM 608 C C . TYR A 1 81 ? -3.738 3.154 -8.589 1.00 84.62 81 TYR A C 1
ATOM 610 O O . TYR A 1 81 ? -2.821 2.347 -8.508 1.00 84.62 81 TYR A O 1
ATOM 618 N N . PHE A 1 82 ? -3.548 4.449 -8.794 1.00 86.88 82 PHE A N 1
ATOM 619 C CA . PHE A 1 82 ? -2.235 5.030 -9.021 1.00 86.88 82 PHE A CA 1
ATOM 620 C C . PHE A 1 82 ? -1.635 5.546 -7.720 1.00 86.88 82 PHE A C 1
ATOM 622 O O . PHE A 1 82 ? -2.351 6.023 -6.831 1.00 86.88 82 PHE A O 1
ATOM 629 N N . GLY A 1 83 ? -0.313 5.525 -7.631 1.00 80.88 83 GLY A N 1
ATOM 630 C CA . GLY A 1 83 ? 0.447 6.193 -6.593 1.00 80.88 83 GLY A CA 1
ATOM 631 C C . GLY A 1 83 ? 1.737 6.776 -7.154 1.00 80.88 83 GLY A C 1
ATOM 632 O O . GLY A 1 83 ? 2.536 6.084 -7.783 1.00 80.88 83 GLY A O 1
ATOM 633 N N . LYS A 1 84 ? 1.942 8.067 -6.887 1.00 80.88 84 LYS A N 1
ATOM 634 C CA . LYS A 1 84 ? 3.116 8.818 -7.320 1.00 80.88 84 LYS A CA 1
ATOM 635 C C . LYS A 1 84 ? 3.921 9.257 -6.111 1.00 80.88 84 LYS A C 1
ATOM 637 O O . LYS A 1 84 ? 3.384 9.864 -5.189 1.00 80.88 84 LYS A O 1
ATOM 642 N N . ALA A 1 85 ? 5.216 8.980 -6.130 1.00 69.00 85 ALA A N 1
ATOM 643 C CA . ALA A 1 85 ? 6.162 9.546 -5.181 1.00 69.00 85 ALA A CA 1
ATOM 644 C C . ALA A 1 85 ? 7.460 9.829 -5.935 1.00 69.00 85 ALA A C 1
ATOM 646 O O . ALA A 1 85 ? 8.139 8.889 -6.342 1.00 69.00 85 ALA A O 1
ATOM 647 N N . GLU A 1 86 ? 7.793 11.115 -6.113 1.00 66.44 86 GLU A N 1
ATOM 648 C CA . GLU A 1 86 ? 8.797 11.626 -7.070 1.00 66.44 86 GLU A CA 1
ATOM 649 C C . GLU A 1 86 ? 10.188 10.969 -7.005 1.00 66.44 86 GLU A C 1
ATOM 651 O O . GLU A 1 86 ? 10.998 11.187 -7.899 1.00 66.44 86 GLU A O 1
ATOM 656 N N . ARG A 1 87 ? 10.504 10.187 -5.965 1.00 72.88 87 ARG A N 1
ATOM 657 C CA . ARG A 1 87 ? 11.810 9.527 -5.781 1.00 72.88 87 ARG A CA 1
ATOM 658 C C . ARG A 1 87 ? 11.738 8.169 -5.081 1.00 72.88 87 ARG A C 1
ATOM 660 O O . ARG A 1 87 ? 12.751 7.686 -4.584 1.00 72.88 87 ARG A O 1
ATOM 667 N N . SER A 1 88 ? 10.553 7.571 -4.959 1.00 84.81 88 SER A N 1
ATOM 668 C CA . SER A 1 88 ? 10.393 6.312 -4.225 1.00 84.81 88 SER A CA 1
ATOM 669 C C . SER A 1 88 ? 9.289 5.457 -4.849 1.00 84.81 88 SER A C 1
ATOM 671 O O . SER A 1 88 ? 8.122 5.600 -4.475 1.00 84.81 88 SER A O 1
ATOM 673 N N . PRO A 1 89 ? 9.629 4.551 -5.787 1.00 87.31 89 PRO A N 1
ATOM 674 C CA . PRO A 1 89 ? 8.642 3.662 -6.399 1.00 87.31 89 PRO A CA 1
ATOM 675 C C . PRO A 1 89 ? 7.929 2.797 -5.352 1.00 87.31 89 PRO A C 1
ATOM 677 O O . PRO A 1 89 ? 6.727 2.590 -5.457 1.00 87.31 89 PRO A O 1
ATOM 680 N N . ALA A 1 90 ? 8.608 2.392 -4.272 1.00 91.56 90 ALA A N 1
ATOM 681 C CA . ALA A 1 90 ? 7.965 1.672 -3.171 1.00 91.56 90 ALA A CA 1
ATOM 682 C C . ALA A 1 90 ? 6.892 2.510 -2.449 1.00 91.56 90 ALA A C 1
ATOM 684 O O . ALA A 1 90 ? 5.836 1.980 -2.112 1.00 91.56 90 ALA A O 1
ATOM 685 N N . ARG A 1 91 ? 7.102 3.823 -2.260 1.00 91.31 91 ARG A N 1
ATOM 686 C CA . ARG A 1 91 ? 6.064 4.712 -1.703 1.00 91.31 91 ARG A CA 1
ATOM 687 C C . ARG A 1 91 ? 4.913 4.944 -2.675 1.00 91.31 91 ARG A C 1
ATOM 689 O O . ARG A 1 91 ? 3.768 4.997 -2.235 1.00 91.31 91 ARG A O 1
ATOM 696 N N . GLY A 1 92 ? 5.205 5.073 -3.970 1.00 91.00 92 GLY A N 1
ATOM 697 C CA . GLY A 1 92 ? 4.174 5.116 -5.009 1.00 91.00 92 GLY A CA 1
ATOM 698 C C . GLY A 1 92 ? 3.306 3.859 -4.959 1.00 91.00 92 GLY A C 1
ATOM 699 O O . GLY A 1 92 ? 2.088 3.944 -4.827 1.00 91.00 92 GLY A O 1
ATOM 700 N N . TRP A 1 93 ? 3.940 2.689 -4.910 1.00 93.50 93 TRP A N 1
ATOM 701 C CA . TRP A 1 93 ? 3.245 1.415 -4.773 1.00 93.50 93 TRP A CA 1
ATOM 702 C C . TRP A 1 93 ? 2.430 1.325 -3.480 1.00 93.50 93 TRP A C 1
ATOM 704 O O . TRP A 1 93 ? 1.260 0.953 -3.507 1.00 93.50 93 TRP A O 1
ATOM 714 N N . LEU A 1 94 ? 3.000 1.744 -2.348 1.00 95.19 94 LEU A N 1
ATOM 715 C CA . LEU A 1 94 ? 2.293 1.792 -1.070 1.00 95.19 94 LEU A CA 1
ATOM 716 C C . LEU A 1 94 ? 1.012 2.637 -1.156 1.00 95.19 94 LEU A C 1
ATOM 718 O O . LEU A 1 94 ? -0.029 2.223 -0.647 1.00 95.19 94 LEU A O 1
ATOM 722 N N . LEU A 1 95 ? 1.056 3.799 -1.816 1.00 95.06 95 LEU A N 1
ATOM 723 C CA . LEU A 1 95 ? -0.132 4.633 -2.019 1.00 95.06 95 LEU A CA 1
ATOM 724 C C . LEU A 1 95 ? -1.197 3.918 -2.857 1.00 95.06 95 LEU A C 1
ATOM 726 O O . LEU A 1 95 ? -2.370 3.954 -2.485 1.00 95.06 95 LEU A O 1
ATOM 730 N N . ALA A 1 96 ? -0.801 3.248 -3.940 1.00 94.12 96 ALA A N 1
ATOM 731 C CA . ALA A 1 96 ? -1.710 2.459 -4.770 1.00 94.12 96 ALA A CA 1
ATOM 732 C C . ALA A 1 96 ? -2.375 1.323 -3.967 1.00 94.12 96 ALA A C 1
ATOM 734 O O . ALA A 1 96 ? -3.603 1.216 -3.955 1.00 94.12 96 ALA A O 1
ATOM 735 N N . ILE A 1 97 ? -1.587 0.557 -3.199 1.00 95.31 97 ILE A N 1
ATOM 736 C CA . ILE A 1 97 ? -2.078 -0.529 -2.334 1.00 95.31 97 ILE A CA 1
ATOM 737 C C . ILE A 1 97 ? -3.076 0.002 -1.301 1.00 95.31 97 ILE A C 1
ATOM 739 O O . ILE A 1 97 ? -4.165 -0.547 -1.147 1.00 95.31 97 ILE A O 1
ATOM 743 N N . LEU A 1 98 ? -2.737 1.084 -0.591 1.00 95.25 98 LEU A N 1
ATOM 744 C CA . LEU A 1 98 ? -3.602 1.647 0.450 1.00 95.25 98 LEU A CA 1
ATOM 745 C C . LEU A 1 98 ? -4.913 2.207 -0.123 1.00 95.25 98 LEU A C 1
ATOM 747 O O . LEU A 1 98 ? -5.955 2.099 0.528 1.00 95.25 98 LEU A O 1
ATOM 751 N N . ARG A 1 99 ? -4.883 2.787 -1.331 1.00 94.62 99 ARG A N 1
ATOM 752 C CA . ARG A 1 99 ? -6.083 3.269 -2.037 1.00 94.62 99 ARG A CA 1
ATOM 753 C C . ARG A 1 99 ? -6.991 2.105 -2.440 1.00 94.62 99 ARG A C 1
ATOM 755 O O . ARG A 1 99 ? -8.183 2.163 -2.145 1.00 94.62 99 ARG A O 1
ATOM 762 N N . ALA A 1 100 ? -6.428 1.042 -3.012 1.00 93.88 100 ALA A N 1
ATOM 763 C CA . ALA A 1 100 ? -7.170 -0.171 -3.348 1.00 93.88 100 ALA A CA 1
ATOM 764 C C . ALA A 1 100 ? -7.767 -0.834 -2.096 1.00 93.88 100 ALA A C 1
ATOM 766 O O . ALA A 1 100 ? -8.966 -1.108 -2.036 1.00 93.88 100 ALA A O 1
ATOM 767 N N . TYR A 1 101 ? -6.958 -1.007 -1.046 1.00 93.88 101 TYR A N 1
ATOM 768 C CA . TYR A 1 101 ? -7.388 -1.627 0.207 1.00 93.88 101 TYR A CA 1
ATOM 769 C C . TYR A 1 101 ? -8.518 -0.848 0.888 1.00 93.88 101 TYR A C 1
ATOM 771 O O . TYR A 1 101 ? -9.468 -1.452 1.383 1.00 93.88 101 TYR A O 1
ATOM 779 N N . ARG A 1 102 ? -8.458 0.492 0.884 1.00 92.69 102 ARG A N 1
ATOM 780 C CA . ARG A 1 102 ? -9.533 1.350 1.407 1.00 92.69 102 ARG A CA 1
ATOM 781 C C . ARG A 1 102 ? -10.862 1.075 0.712 1.00 92.69 102 ARG A C 1
ATOM 783 O O . ARG A 1 102 ? -11.885 0.997 1.385 1.00 92.69 102 ARG A O 1
ATOM 790 N N . ASP A 1 103 ? -10.848 0.932 -0.607 1.00 89.94 103 ASP A N 1
ATOM 791 C CA . ASP A 1 103 ? -12.059 0.721 -1.398 1.00 89.94 103 ASP A CA 1
ATOM 792 C C . ASP A 1 103 ? -12.627 -0.706 -1.259 1.00 89.94 103 ASP A C 1
ATOM 794 O O . ASP A 1 103 ? -13.797 -0.926 -1.581 1.00 89.94 103 ASP A O 1
ATOM 798 N N . LEU A 1 104 ? -11.825 -1.656 -0.759 1.00 88.19 104 LEU A N 1
ATOM 799 C CA . LEU A 1 104 ? -12.261 -3.000 -0.362 1.00 88.19 104 LEU A CA 1
ATOM 800 C C . LEU A 1 104 ? -12.855 -3.056 1.050 1.00 88.19 104 LEU A C 1
ATOM 802 O O . LEU A 1 104 ? -13.581 -4.000 1.364 1.00 88.19 104 LEU A O 1
ATOM 806 N N . GLN A 1 105 ? -12.560 -2.081 1.916 1.00 83.50 105 GLN A N 1
ATOM 807 C CA . GLN A 1 105 ? -13.144 -2.070 3.253 1.00 83.50 105 GLN A CA 1
ATOM 808 C C . GLN A 1 105 ? -14.657 -1.835 3.164 1.00 83.50 105 GLN A C 1
ATOM 810 O O . GLN A 1 105 ? -15.098 -0.941 2.432 1.00 83.50 105 GLN A O 1
ATOM 815 N N . PRO A 1 106 ? -15.472 -2.578 3.936 1.00 74.00 106 PRO A N 1
ATOM 816 C CA . PRO A 1 106 ? -16.899 -2.317 3.998 1.00 74.00 106 PRO A CA 1
ATOM 817 C C . PRO A 1 106 ? -17.112 -0.877 4.468 1.00 74.00 106 PRO A C 1
ATOM 819 O O . PRO A 1 106 ? -16.653 -0.472 5.542 1.00 74.00 106 PRO A O 1
ATOM 822 N N . LYS A 1 107 ? -17.812 -0.083 3.654 1.00 60.50 107 LYS A N 1
ATOM 823 C CA . LYS A 1 107 ? -18.310 1.218 4.097 1.00 60.50 107 LYS A CA 1
ATOM 824 C C . LYS A 1 107 ? -19.249 0.926 5.264 1.00 60.50 107 LYS A C 1
ATOM 826 O O . LYS A 1 107 ? -20.203 0.177 5.100 1.00 60.50 107 LYS A O 1
ATOM 831 N N . LYS A 1 108 ? -18.956 1.454 6.456 1.00 51.97 108 LYS A N 1
ATOM 832 C CA . LYS A 1 108 ? -19.910 1.386 7.569 1.00 51.97 108 LYS A CA 1
ATOM 833 C C . LYS A 1 108 ? -21.184 2.099 7.119 1.00 51.97 108 LYS A C 1
ATOM 835 O O . LYS A 1 108 ? -21.183 3.328 7.057 1.00 51.97 108 LYS A O 1
ATOM 840 N N . ASP A 1 109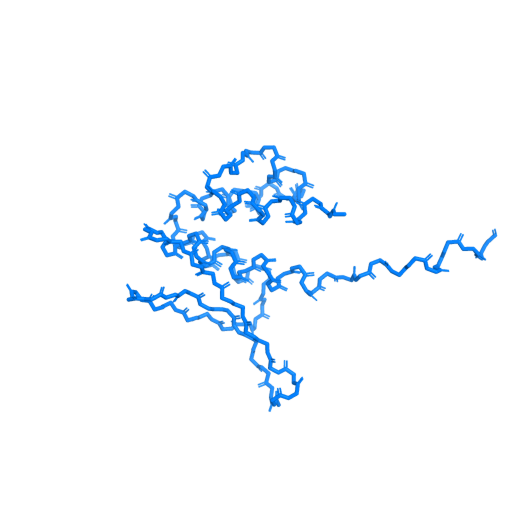 ? -22.229 1.344 6.798 1.00 45.34 109 ASP A N 1
ATOM 841 C CA . ASP A 1 109 ? -23.552 1.909 6.569 1.00 45.34 109 ASP A CA 1
ATOM 842 C C . ASP A 1 109 ? -24.033 2.551 7.880 1.00 45.34 109 ASP A C 1
ATOM 844 O O . ASP A 1 109 ? -24.070 1.881 8.915 1.00 45.34 109 ASP A O 1
ATOM 848 N N . PRO A 1 110 ? -24.395 3.844 7.887 1.00 52.16 110 PRO A N 1
ATOM 849 C CA . PRO A 1 110 ? -24.854 4.524 9.097 1.00 52.16 110 PRO A CA 1
ATOM 850 C C . PRO A 1 110 ? -26.248 4.069 9.577 1.00 52.16 110 PRO A C 1
ATOM 852 O O . PRO A 1 110 ? -26.738 4.587 10.577 1.00 52.16 110 PRO A O 1
ATOM 855 N N . THR A 1 111 ? -26.901 3.117 8.902 1.00 50.81 111 THR A N 1
ATOM 856 C CA . THR A 1 111 ? -28.328 2.806 9.110 1.00 50.81 111 THR A CA 1
ATOM 857 C C . THR A 1 111 ? -28.593 1.600 10.021 1.00 50.81 111 THR A C 1
ATOM 859 O O . THR A 1 111 ? -29.712 1.437 10.496 1.00 50.81 111 THR A O 1
ATOM 862 N N . SER A 1 112 ? -27.598 0.774 10.355 1.00 46.72 112 SER A N 1
ATOM 863 C CA . SER A 1 112 ? -27.821 -0.446 11.155 1.00 46.72 112 SER A CA 1
ATOM 864 C C . SER A 1 112 ? -27.779 -0.244 12.682 1.00 46.72 112 SER A C 1
ATOM 866 O O . SER A 1 112 ? -27.675 -1.220 13.417 1.00 46.72 112 SER A O 1
ATOM 868 N N . ALA A 1 113 ? -27.848 0.996 13.181 1.00 50.03 113 ALA A N 1
ATOM 869 C CA . ALA A 1 113 ? -27.772 1.297 14.619 1.00 50.03 113 ALA A CA 1
ATOM 870 C C . ALA A 1 113 ? -29.131 1.542 15.311 1.00 50.03 113 ALA A C 1
ATOM 872 O O . ALA A 1 113 ? -29.138 1.844 16.498 1.00 50.03 113 ALA A O 1
ATOM 873 N N . ASN A 1 114 ? -30.269 1.406 14.617 1.00 45.56 114 ASN A N 1
ATOM 874 C CA . ASN A 1 114 ? -31.598 1.731 15.170 1.00 45.56 114 ASN A CA 1
ATOM 875 C C . ASN A 1 114 ? -32.612 0.575 15.089 1.00 45.56 114 ASN A C 1
ATOM 877 O O . ASN A 1 114 ? -33.780 0.772 14.755 1.00 45.56 114 ASN A O 1
ATOM 881 N N . SER A 1 115 ? -32.188 -0.654 15.379 1.00 45.25 115 SER A N 1
ATOM 882 C CA . SER A 1 115 ? -33.120 -1.772 15.590 1.00 45.25 115 SER A CA 1
ATOM 883 C C . SER A 1 115 ? -32.542 -2.782 16.580 1.00 45.25 115 SER A C 1
ATOM 885 O O . SER A 1 115 ? -32.031 -3.824 16.177 1.00 45.25 115 SER A O 1
ATOM 887 N N . ALA A 1 116 ? -32.598 -2.445 17.867 1.00 44.09 116 ALA A N 1
ATOM 888 C CA . ALA A 1 116 ? -32.636 -3.391 18.981 1.00 44.09 116 ALA A CA 1
ATOM 889 C C . ALA A 1 116 ? -33.254 -2.697 20.198 1.00 44.09 116 ALA A C 1
ATOM 891 O O . ALA A 1 116 ? -32.822 -1.558 20.488 1.00 44.09 116 ALA A O 1
#